Protein AF-A0A7Y1XMV9-F1 (afdb_monomer)

Structure (mmCIF, N/CA/C/O backbone):
data_AF-A0A7Y1XMV9-F1
#
_entry.id   AF-A0A7Y1XMV9-F1
#
loop_
_atom_site.group_PDB
_atom_site.id
_atom_site.type_symbol
_atom_site.label_atom_id
_atom_site.label_alt_id
_atom_site.label_comp_id
_atom_site.label_asym_id
_atom_site.label_entity_id
_atom_site.label_seq_id
_atom_site.pdbx_PDB_ins_code
_atom_site.Cartn_x
_atom_site.Cartn_y
_atom_site.Cartn_z
_atom_site.occupancy
_atom_site.B_iso_or_equiv
_atom_site.auth_seq_id
_atom_site.auth_comp_id
_atom_site.auth_asym_id
_atom_site.auth_atom_id
_atom_site.pdbx_PDB_model_num
ATOM 1 N N . MET A 1 1 ? -4.650 -8.829 -14.245 1.00 75.62 1 MET A N 1
ATOM 2 C CA . MET A 1 1 ? -4.041 -8.719 -12.892 1.00 75.62 1 MET A CA 1
ATOM 3 C C . MET A 1 1 ? -4.430 -7.407 -12.213 1.00 75.62 1 MET A C 1
ATOM 5 O O . MET A 1 1 ? -4.678 -7.382 -11.016 1.00 75.62 1 MET A O 1
ATOM 9 N N . GLU A 1 2 ? -4.582 -6.344 -12.990 1.00 84.81 2 GLU A N 1
ATOM 10 C CA . GLU A 1 2 ? -5.069 -5.009 -12.646 1.00 84.81 2 GLU A CA 1
ATOM 11 C C . GLU A 1 2 ? -6.388 -5.037 -11.860 1.00 84.81 2 GLU A C 1
ATOM 13 O O . GLU A 1 2 ? -6.528 -4.349 -10.855 1.00 84.81 2 GLU A O 1
ATOM 18 N N . THR A 1 3 ? -7.343 -5.891 -12.246 1.00 89.44 3 THR A N 1
ATOM 19 C CA . THR A 1 3 ? -8.617 -6.041 -11.519 1.00 89.44 3 THR A CA 1
ATOM 20 C C . THR A 1 3 ? -8.412 -6.475 -10.066 1.00 89.44 3 THR A C 1
ATOM 22 O O . THR A 1 3 ? -9.122 -6.003 -9.184 1.00 89.44 3 THR A O 1
ATOM 25 N N . ILE A 1 4 ? -7.424 -7.335 -9.794 1.00 90.56 4 ILE A N 1
ATOM 26 C CA . ILE A 1 4 ? -7.107 -7.788 -8.431 1.00 90.56 4 ILE A CA 1
ATOM 27 C C . ILE A 1 4 ? -6.557 -6.616 -7.615 1.00 90.56 4 ILE A C 1
ATOM 29 O O . ILE A 1 4 ? -6.993 -6.402 -6.488 1.00 90.56 4 ILE A O 1
ATOM 33 N N . ILE A 1 5 ? -5.666 -5.814 -8.205 1.00 90.06 5 ILE A N 1
ATOM 34 C CA . ILE A 1 5 ? -5.125 -4.597 -7.582 1.00 90.06 5 ILE A CA 1
ATOM 35 C C . ILE A 1 5 ? -6.255 -3.628 -7.221 1.00 90.06 5 ILE A C 1
ATOM 37 O O . ILE A 1 5 ? -6.311 -3.145 -6.093 1.00 90.06 5 ILE A O 1
ATOM 41 N N . ILE A 1 6 ? -7.196 -3.397 -8.139 1.00 92.06 6 ILE A N 1
ATOM 42 C CA . ILE A 1 6 ? -8.351 -2.519 -7.902 1.00 92.06 6 ILE A CA 1
ATOM 43 C C . ILE A 1 6 ? -9.228 -3.049 -6.758 1.00 92.06 6 ILE A C 1
ATOM 45 O O . ILE A 1 6 ? -9.661 -2.276 -5.906 1.00 92.06 6 ILE A O 1
ATOM 49 N N . ILE A 1 7 ? -9.468 -4.363 -6.700 1.00 95.00 7 ILE A N 1
ATOM 50 C CA . ILE A 1 7 ? -10.249 -4.983 -5.619 1.00 95.00 7 ILE A CA 1
ATOM 51 C C . ILE A 1 7 ? -9.547 -4.814 -4.268 1.00 95.00 7 ILE A C 1
ATOM 53 O O . ILE A 1 7 ? -10.191 -4.430 -3.294 1.00 95.00 7 ILE A O 1
ATOM 57 N N . VAL A 1 8 ? -8.235 -5.062 -4.200 1.00 93.06 8 VAL A N 1
ATOM 58 C CA . VAL A 1 8 ? -7.450 -4.885 -2.968 1.00 93.06 8 VAL A CA 1
ATOM 59 C C . VAL A 1 8 ? -7.450 -3.425 -2.525 1.00 93.06 8 VAL A C 1
ATOM 61 O O . VAL A 1 8 ? -7.618 -3.153 -1.339 1.00 93.06 8 VAL A O 1
ATOM 64 N N . PHE A 1 9 ? -7.328 -2.486 -3.463 1.00 92.69 9 PHE A N 1
ATOM 65 C CA . PHE A 1 9 ? -7.422 -1.059 -3.173 1.00 92.69 9 PHE A CA 1
ATOM 66 C C . PHE A 1 9 ? -8.791 -0.690 -2.583 1.00 92.69 9 PHE A C 1
ATOM 68 O O . PHE A 1 9 ? -8.858 -0.060 -1.530 1.00 92.69 9 PHE A O 1
ATOM 75 N N . LEU A 1 10 ? -9.888 -1.135 -3.206 1.00 96.00 10 LEU A N 1
ATOM 76 C CA . LEU A 1 10 ? -11.245 -0.893 -2.704 1.00 96.00 10 LEU A CA 1
ATOM 77 C C . LEU A 1 10 ? -11.456 -1.495 -1.310 1.00 96.00 10 LEU A C 1
ATOM 79 O O . LEU A 1 10 ? -12.025 -0.838 -0.442 1.00 96.00 10 LEU A O 1
ATOM 83 N N . ALA A 1 11 ? -10.980 -2.721 -1.083 1.00 94.19 11 ALA A N 1
ATOM 84 C CA . ALA A 1 11 ? -11.075 -3.391 0.210 1.00 94.19 11 ALA A CA 1
ATOM 85 C C . ALA A 1 11 ? -10.256 -2.673 1.296 1.00 94.19 11 ALA A C 1
ATOM 87 O O . ALA A 1 11 ? -10.755 -2.466 2.401 1.00 94.19 11 ALA A O 1
ATOM 88 N N . GLY A 1 12 ? -9.028 -2.250 0.980 1.00 92.00 12 GLY A N 1
ATOM 89 C CA . GLY A 1 12 ? -8.178 -1.480 1.889 1.00 92.00 12 GLY A CA 1
ATOM 90 C C . GLY A 1 12 ? -8.786 -0.122 2.237 1.00 92.00 12 GLY A C 1
ATOM 91 O O . GLY A 1 12 ? -8.849 0.248 3.408 1.00 92.00 12 GLY A O 1
ATOM 92 N N . TYR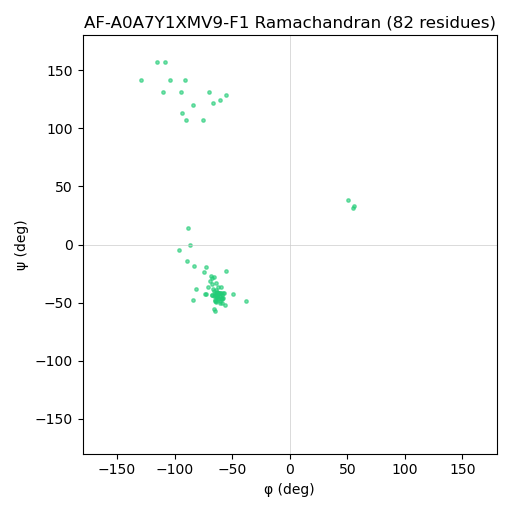 A 1 13 ? -9.338 0.580 1.246 1.00 92.69 13 TYR A N 1
ATOM 93 C CA . TYR A 1 13 ? -10.050 1.837 1.465 1.00 92.69 13 TYR A CA 1
ATOM 94 C C . TYR A 1 13 ? -11.304 1.652 2.335 1.00 92.69 13 TYR A C 1
ATOM 96 O O . TYR A 1 13 ? -11.547 2.423 3.266 1.00 92.69 13 TYR A O 1
ATOM 104 N N . LEU A 1 14 ? -12.074 0.585 2.102 1.00 94.12 14 LEU A N 1
ATOM 105 C CA . LEU A 1 14 ? -13.194 0.210 2.968 1.00 94.12 14 LEU A CA 1
ATOM 106 C C . LEU A 1 14 ? -12.737 -0.054 4.407 1.00 94.12 14 LEU A C 1
ATOM 108 O O . LEU A 1 14 ? -13.363 0.438 5.339 1.00 94.12 14 LEU A O 1
ATOM 112 N N . ALA A 1 15 ? -11.624 -0.760 4.606 1.00 91.50 15 ALA A N 1
ATOM 113 C CA . ALA A 1 15 ? -11.086 -1.017 5.940 1.00 91.50 15 ALA A CA 1
ATOM 114 C C . ALA A 1 15 ? -10.680 0.274 6.677 1.00 91.50 15 ALA A C 1
ATOM 116 O O . ALA A 1 15 ? -10.920 0.383 7.877 1.00 91.50 15 ALA A O 1
ATOM 117 N N . ILE A 1 16 ? -10.138 1.269 5.964 1.00 91.12 16 ILE A N 1
ATOM 118 C CA . ILE A 1 16 ? -9.828 2.597 6.522 1.00 91.12 16 ILE A CA 1
ATOM 119 C C . ILE A 1 16 ? -11.117 3.322 6.933 1.00 91.12 16 ILE A C 1
ATOM 121 O O . ILE A 1 16 ? -11.222 3.830 8.046 1.00 91.12 16 ILE A O 1
ATOM 125 N N . THR A 1 17 ? -12.122 3.355 6.054 1.00 92.75 17 THR A N 1
ATOM 126 C CA . THR A 1 17 ? -13.394 4.056 6.330 1.00 92.75 17 THR A CA 1
ATOM 127 C C . THR A 1 17 ? -14.215 3.400 7.442 1.00 92.75 17 THR A C 1
ATOM 129 O O . THR A 1 17 ? -14.936 4.082 8.168 1.00 92.75 17 THR A O 1
ATOM 132 N N . LEU A 1 18 ? -14.084 2.084 7.616 1.00 93.12 18 LEU A N 1
ATOM 133 C CA . LEU A 1 18 ? -14.767 1.309 8.648 1.00 93.12 18 LEU A CA 1
ATOM 134 C C . LEU A 1 18 ? -14.003 1.238 9.981 1.00 93.12 18 LEU A C 1
ATOM 136 O O . LEU A 1 18 ? -14.394 0.436 10.829 1.00 93.12 18 LEU A O 1
ATOM 140 N N . GLU A 1 19 ? -12.986 2.080 10.209 1.00 90.06 19 GLU A N 1
ATOM 141 C CA . GLU A 1 19 ? -12.187 2.167 11.452 1.00 90.06 19 GLU A CA 1
ATOM 142 C C . GLU A 1 19 ? -13.035 1.980 12.724 1.00 90.06 19 GLU A C 1
ATOM 144 O O . GLU A 1 19 ? -12.740 1.137 13.572 1.00 90.06 19 GLU A O 1
ATOM 149 N N . HIS A 1 20 ? -14.158 2.695 12.823 1.00 84.69 20 HIS A N 1
ATOM 150 C CA . HIS A 1 20 ? -15.023 2.665 14.005 1.00 84.69 20 HIS A CA 1
ATOM 151 C C . HIS A 1 20 ? -15.766 1.331 14.196 1.00 84.69 20 HIS A C 1
ATOM 153 O O . HIS A 1 20 ? -16.023 0.923 15.327 1.00 84.69 20 HIS A O 1
ATOM 159 N N . ASN A 1 21 ? -16.107 0.640 13.105 1.00 90.38 21 ASN A N 1
ATOM 160 C CA . ASN A 1 21 ? -16.772 -0.664 13.153 1.00 90.38 21 ASN A CA 1
ATOM 161 C C . ASN A 1 21 ? -15.771 -1.799 13.403 1.00 90.38 21 ASN A C 1
ATOM 163 O O . ASN A 1 21 ? -16.079 -2.741 14.131 1.00 90.38 21 ASN A O 1
ATOM 167 N N . LEU A 1 22 ? -14.576 -1.706 12.812 1.00 87.12 22 LEU A N 1
ATOM 168 C CA . LEU A 1 22 ? -13.532 -2.727 12.909 1.00 87.12 22 LEU A CA 1
ATOM 169 C C . LEU A 1 22 ? -12.692 -2.604 14.185 1.00 87.12 22 LEU A C 1
ATOM 171 O O . LEU A 1 22 ? -12.062 -3.583 14.577 1.00 87.12 22 LEU A O 1
ATOM 175 N N . LYS A 1 23 ? -12.706 -1.441 14.854 1.00 88.56 23 LYS A N 1
ATOM 176 C CA . LYS A 1 23 ? -11.883 -1.143 16.042 1.00 88.56 23 LYS A CA 1
ATOM 177 C C . LYS A 1 23 ? -10.386 -1.372 15.795 1.00 88.56 23 LYS A C 1
ATOM 179 O O . LYS A 1 23 ? -9.650 -1.753 16.702 1.00 88.56 23 LYS A O 1
ATOM 184 N N . ILE A 1 24 ? -9.960 -1.159 14.555 1.00 86.19 24 ILE A N 1
ATOM 185 C CA . ILE A 1 24 ? -8.563 -1.183 14.131 1.00 86.19 24 ILE A CA 1
ATOM 186 C C . ILE A 1 24 ? -8.203 0.260 13.815 1.00 86.19 24 ILE A C 1
ATOM 188 O O . ILE A 1 24 ? -8.942 0.922 13.090 1.00 86.19 24 ILE A O 1
ATOM 192 N N . ASP A 1 25 ? -7.079 0.725 14.348 1.00 89.31 25 ASP A N 1
ATOM 193 C CA . ASP A 1 25 ? -6.538 2.040 14.022 1.00 89.31 25 ASP A CA 1
ATOM 194 C C . ASP A 1 25 ? -6.345 2.174 12.504 1.00 89.31 25 ASP A C 1
ATOM 196 O O . ASP A 1 25 ? -5.729 1.303 11.887 1.00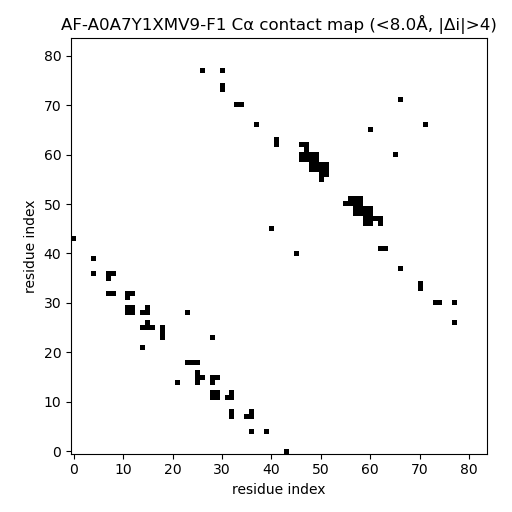 89.31 25 ASP A O 1
ATOM 200 N N . LYS A 1 26 ? -6.868 3.249 11.900 1.00 85.88 26 LYS A N 1
ATOM 201 C CA . LYS A 1 26 ? -6.839 3.487 10.443 1.00 85.88 26 LYS A CA 1
ATOM 202 C C . LYS A 1 26 ? -5.445 3.459 9.809 1.00 85.88 26 LYS A C 1
ATOM 204 O O . LYS A 1 26 ? -5.338 3.212 8.606 1.00 85.88 26 LYS A O 1
ATOM 209 N N . LEU A 1 27 ? -4.386 3.699 10.582 1.00 86.38 27 LEU A N 1
ATOM 210 C CA . LEU A 1 27 ? -3.004 3.674 10.108 1.00 86.38 27 LEU A CA 1
ATOM 211 C C . LEU A 1 27 ? -2.589 2.249 9.712 1.00 86.38 27 LEU A C 1
ATOM 213 O O . LEU A 1 27 ? -1.863 2.070 8.736 1.00 86.38 27 LEU A O 1
ATOM 217 N N . ILE A 1 28 ? -3.105 1.226 10.404 1.00 87.19 28 ILE A N 1
ATOM 218 C CA . ILE A 1 28 ? -2.801 -0.188 10.139 1.00 87.19 28 ILE A CA 1
ATOM 219 C C . ILE A 1 28 ? -3.306 -0.640 8.752 1.00 87.19 28 ILE A C 1
ATOM 221 O O . ILE A 1 28 ? -2.484 -1.099 7.955 1.00 87.19 28 ILE A O 1
ATOM 225 N N . PRO A 1 29 ? -4.606 -0.522 8.398 1.00 89.88 29 PRO A N 1
ATOM 226 C CA . PRO A 1 29 ? -5.087 -0.888 7.071 1.00 89.88 29 PRO A CA 1
ATOM 227 C C . PRO A 1 29 ? -4.514 0.012 5.972 1.00 89.88 29 PRO A C 1
ATOM 229 O O . PRO A 1 29 ? -4.334 -0.471 4.858 1.00 89.88 29 PRO A O 1
ATOM 232 N N . ALA A 1 30 ? -4.158 1.270 6.261 1.00 87.62 30 ALA A N 1
ATOM 233 C CA . ALA A 1 30 ? -3.456 2.124 5.302 1.00 87.62 30 ALA A CA 1
ATOM 234 C C . ALA A 1 30 ? -2.058 1.580 4.957 1.00 87.62 30 ALA A C 1
ATOM 236 O O . ALA A 1 30 ? -1.733 1.433 3.776 1.00 87.62 30 ALA A O 1
ATOM 237 N N . LEU A 1 31 ? -1.259 1.215 5.969 1.00 86.69 31 LEU A N 1
ATOM 238 C CA . LEU A 1 31 ? 0.068 0.620 5.776 1.00 86.69 31 LEU A CA 1
ATOM 239 C C . LEU A 1 31 ? -0.030 -0.734 5.065 1.00 86.69 31 LEU A C 1
ATOM 241 O O . LEU A 1 31 ? 0.701 -0.993 4.109 1.00 86.69 31 LEU A O 1
ATOM 245 N N . ALA A 1 32 ? -0.975 -1.576 5.494 1.00 88.81 32 ALA A N 1
ATOM 246 C CA . ALA A 1 32 ? -1.206 -2.889 4.904 1.00 88.81 32 ALA A CA 1
ATOM 247 C C . ALA A 1 32 ? -1.635 -2.789 3.434 1.00 88.81 32 ALA A C 1
ATOM 249 O O . ALA A 1 32 ? -1.083 -3.489 2.589 1.00 88.81 32 ALA A O 1
ATOM 250 N N . MET A 1 33 ? -2.570 -1.892 3.104 1.00 90.19 33 MET A N 1
ATOM 251 C CA . MET A 1 33 ? -2.999 -1.651 1.725 1.00 90.19 33 MET A CA 1
ATOM 252 C C . MET A 1 33 ? -1.817 -1.222 0.848 1.00 90.19 33 MET A C 1
ATOM 254 O O . MET A 1 33 ? -1.625 -1.791 -0.226 1.00 90.19 33 MET A O 1
ATOM 258 N N . MET A 1 34 ? -1.001 -0.270 1.316 1.00 86.25 34 MET A N 1
ATOM 259 C CA . MET A 1 34 ? 0.186 0.206 0.598 1.00 86.2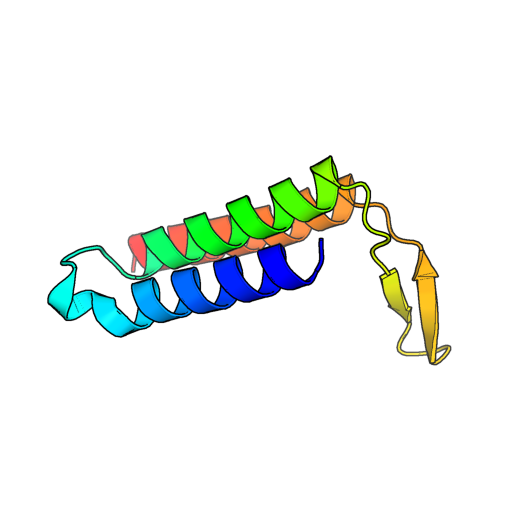5 34 MET A CA 1
ATOM 260 C C . MET A 1 34 ? 1.171 -0.943 0.328 1.00 86.25 34 MET A C 1
ATOM 262 O O . MET A 1 34 ? 1.568 -1.160 -0.815 1.00 86.25 34 MET A O 1
ATOM 266 N N . ALA A 1 35 ? 1.516 -1.723 1.356 1.00 87.31 35 ALA A N 1
ATOM 267 C CA . ALA A 1 35 ? 2.460 -2.833 1.245 1.00 87.31 35 ALA A CA 1
ATOM 268 C C . ALA A 1 35 ? 1.960 -3.942 0.305 1.00 87.31 35 ALA A C 1
ATOM 270 O O . ALA A 1 35 ? 2.714 -4.425 -0.539 1.00 87.31 35 ALA A O 1
ATOM 271 N N . ILE A 1 36 ? 0.684 -4.331 0.417 1.00 89.88 36 ILE A N 1
ATOM 272 C CA . ILE A 1 36 ? 0.101 -5.415 -0.386 1.00 89.88 36 ILE A CA 1
ATOM 273 C C . ILE A 1 36 ? 0.010 -5.012 -1.863 1.00 89.88 36 ILE A C 1
ATOM 275 O O . ILE A 1 36 ? 0.350 -5.816 -2.731 1.00 89.88 36 ILE A O 1
ATOM 279 N N . LEU A 1 37 ? -0.417 -3.782 -2.171 1.00 89.12 37 LEU A N 1
ATOM 280 C CA . LEU A 1 37 ? -0.504 -3.305 -3.557 1.00 89.12 37 LEU A CA 1
ATOM 281 C C . LEU A 1 37 ? 0.872 -3.298 -4.229 1.00 89.12 37 LEU A C 1
ATOM 283 O O . LEU A 1 37 ? 1.021 -3.841 -5.324 1.00 89.12 37 LEU A O 1
ATOM 287 N N . TRP A 1 38 ? 1.885 -2.761 -3.550 1.00 86.00 38 TRP A N 1
ATOM 288 C CA . TRP A 1 38 ? 3.251 -2.730 -4.065 1.00 86.00 38 TRP A CA 1
ATOM 289 C C . TRP A 1 38 ? 3.873 -4.124 -4.204 1.00 86.00 38 TRP A C 1
ATOM 291 O O . TRP A 1 38 ? 4.506 -4.407 -5.220 1.00 86.00 38 TRP A O 1
ATOM 301 N N . ALA A 1 39 ? 3.637 -5.028 -3.248 1.00 85.94 39 ALA A N 1
ATOM 302 C CA . ALA A 1 39 ? 4.082 -6.416 -3.353 1.00 85.94 39 ALA A CA 1
ATOM 303 C C . ALA A 1 39 ? 3.459 -7.125 -4.566 1.00 85.94 39 ALA A C 1
ATOM 305 O O . ALA A 1 39 ? 4.152 -7.838 -5.289 1.00 85.94 39 ALA A O 1
ATOM 306 N N . MET A 1 40 ? 2.167 -6.905 -4.835 1.00 86.44 40 MET A N 1
ATOM 307 C CA . MET A 1 40 ? 1.522 -7.457 -6.028 1.00 86.44 40 MET A CA 1
ATOM 308 C C . MET A 1 40 ? 2.113 -6.883 -7.317 1.00 86.44 40 MET A C 1
ATOM 310 O O . MET A 1 40 ? 2.365 -7.647 -8.245 1.00 86.44 40 MET A O 1
ATOM 314 N N . ILE A 1 41 ? 2.364 -5.573 -7.385 1.00 85.12 41 ILE A N 1
ATOM 315 C CA . ILE A 1 41 ? 2.996 -4.933 -8.551 1.00 85.12 41 ILE A CA 1
ATOM 316 C C . ILE A 1 41 ? 4.379 -5.547 -8.822 1.00 85.12 41 ILE A C 1
ATOM 318 O O . ILE A 1 41 ? 4.653 -5.941 -9.956 1.00 85.12 41 ILE A O 1
ATOM 322 N N . ALA A 1 42 ? 5.201 -5.720 -7.782 1.00 83.50 42 ALA A N 1
ATOM 323 C CA . ALA A 1 42 ? 6.530 -6.322 -7.890 1.00 83.50 42 ALA A CA 1
ATOM 324 C C . ALA A 1 42 ? 6.478 -7.794 -8.329 1.00 83.50 42 ALA A C 1
ATOM 326 O O . ALA A 1 42 ? 7.133 -8.178 -9.293 1.00 83.50 42 ALA A O 1
ATOM 327 N N . LEU A 1 43 ? 5.644 -8.620 -7.684 1.00 84.44 43 LEU A N 1
ATOM 328 C CA . LEU A 1 43 ? 5.516 -10.044 -8.025 1.00 84.44 43 LEU A CA 1
ATOM 329 C C . LEU A 1 43 ? 4.976 -10.264 -9.442 1.00 84.44 43 LEU A C 1
ATOM 331 O O . LEU A 1 43 ? 5.342 -11.228 -10.115 1.00 84.44 43 LEU A O 1
ATOM 335 N N . THR A 1 44 ? 4.104 -9.372 -9.908 1.00 82.88 44 THR A N 1
ATOM 336 C CA . THR A 1 44 ? 3.523 -9.446 -11.255 1.00 82.88 44 THR A CA 1
ATOM 337 C C . THR A 1 44 ? 4.378 -8.774 -12.326 1.00 82.88 44 THR A C 1
ATOM 339 O O . THR A 1 44 ? 4.001 -8.834 -13.494 1.00 82.88 44 THR A O 1
ATOM 342 N N . HIS A 1 45 ? 5.530 -8.195 -11.953 1.00 80.69 45 HIS A N 1
ATOM 343 C CA . HIS A 1 45 ? 6.454 -7.489 -12.848 1.00 80.69 45 HIS A CA 1
ATOM 344 C C . HIS A 1 45 ? 5.739 -6.436 -13.711 1.00 80.69 45 HIS A C 1
ATOM 346 O O . HIS A 1 45 ? 6.018 -6.281 -14.901 1.00 80.69 45 HIS A O 1
ATOM 352 N N . MET A 1 46 ? 4.760 -5.746 -13.120 1.00 80.38 46 MET A N 1
ATOM 353 C CA . MET A 1 46 ? 3.957 -4.759 -13.833 1.00 80.38 46 MET A CA 1
ATOM 354 C C . MET A 1 46 ? 4.823 -3.531 -14.141 1.00 80.38 46 MET A C 1
ATOM 356 O O . MET A 1 46 ? 5.490 -3.044 -13.231 1.00 80.38 46 MET A O 1
ATOM 360 N N . PRO A 1 47 ? 4.836 -3.014 -15.381 1.00 80.50 47 PRO A N 1
ATOM 361 C CA . PRO A 1 47 ? 5.682 -1.879 -15.715 1.00 80.50 47 PRO A CA 1
ATOM 362 C C . PRO A 1 47 ? 5.203 -0.635 -14.960 1.00 80.50 47 PRO A C 1
ATOM 364 O O . PRO A 1 47 ? 4.046 -0.226 -15.081 1.00 80.50 47 PRO A O 1
ATOM 367 N N . VAL A 1 48 ? 6.101 -0.056 -14.166 1.00 80.38 48 VAL A N 1
ATOM 368 C CA . VAL A 1 48 ? 5.888 1.205 -13.456 1.00 80.38 48 VAL A CA 1
ATOM 369 C C . VAL A 1 48 ? 6.659 2.290 -14.199 1.00 80.38 48 VAL A C 1
ATOM 371 O O . VAL A 1 48 ? 7.736 2.042 -14.744 1.00 80.38 48 VAL A O 1
ATOM 374 N N . PHE A 1 49 ? 6.063 3.473 -14.274 1.00 81.94 49 PHE A N 1
ATOM 375 C CA . PHE A 1 49 ? 6.621 4.602 -15.000 1.00 81.94 49 PHE A CA 1
ATOM 376 C C . PHE A 1 49 ? 6.626 5.830 -14.106 1.00 81.94 49 PHE A C 1
ATOM 378 O O . PHE A 1 49 ? 5.662 6.075 -13.373 1.00 81.94 49 PHE A O 1
ATOM 385 N N . GLU A 1 50 ? 7.680 6.623 -14.218 1.00 79.12 50 GLU A N 1
ATOM 386 C CA . GLU A 1 50 ? 7.705 7.973 -13.679 1.00 79.12 50 GLU A CA 1
ATOM 387 C C . GLU A 1 50 ? 7.222 8.967 -14.736 1.00 79.12 50 GLU A C 1
ATOM 389 O O . GLU A 1 50 ? 7.469 8.828 -15.936 1.00 79.12 50 GLU A O 1
ATOM 394 N N . VAL A 1 51 ? 6.467 9.966 -14.280 1.00 82.19 51 VAL A N 1
ATOM 395 C CA . VAL A 1 51 ? 5.940 11.019 -15.147 1.00 82.19 51 VAL A CA 1
ATOM 396 C C . VAL A 1 51 ? 6.960 12.148 -15.188 1.00 82.19 51 VAL A C 1
ATOM 398 O O . VAL A 1 51 ? 7.077 12.909 -14.225 1.00 82.19 51 VAL A O 1
ATOM 401 N N . ASN A 1 52 ? 7.661 12.291 -16.314 1.00 81.81 52 ASN A N 1
ATOM 402 C CA . ASN A 1 52 ? 8.537 13.432 -16.537 1.00 81.81 52 ASN A CA 1
ATOM 403 C C . ASN A 1 52 ? 7.673 14.663 -16.858 1.00 81.81 52 ASN A C 1
ATOM 405 O O . ASN A 1 52 ? 7.062 14.766 -17.924 1.00 81.81 52 ASN A O 1
ATOM 409 N N . THR A 1 53 ? 7.579 15.598 -15.913 1.00 81.56 53 THR A N 1
ATOM 410 C CA . THR A 1 53 ? 6.725 16.791 -16.032 1.00 81.56 53 THR A CA 1
ATOM 411 C C . THR A 1 53 ? 7.258 17.823 -17.026 1.00 81.56 53 THR A C 1
ATOM 413 O O . THR A 1 53 ? 6.478 18.642 -17.516 1.00 81.56 53 THR A O 1
ATOM 416 N N . GLU A 1 54 ? 8.549 17.768 -17.359 1.00 83.00 54 GLU A N 1
ATOM 417 C CA . GLU A 1 54 ? 9.201 18.677 -18.304 1.00 83.00 54 GLU A CA 1
ATOM 418 C C . GLU A 1 54 ? 9.014 18.204 -19.748 1.00 83.00 54 GLU A C 1
ATOM 420 O O . GLU A 1 54 ? 8.603 18.981 -20.611 1.00 83.00 54 GLU A O 1
ATOM 425 N N . LEU A 1 55 ? 9.253 16.913 -19.999 1.00 82.19 55 LEU A N 1
ATOM 426 C CA . LEU A 1 55 ? 9.150 16.307 -21.330 1.00 82.19 55 LEU A CA 1
ATOM 427 C C . LEU A 1 55 ? 7.742 15.780 -21.650 1.00 82.19 55 LEU A C 1
ATOM 429 O O . LEU A 1 55 ? 7.425 15.557 -22.814 1.00 82.19 55 LEU A O 1
ATOM 433 N N . LYS A 1 56 ? 6.865 15.653 -20.641 1.00 81.19 56 LYS A N 1
ATOM 434 C CA . LYS A 1 56 ? 5.527 15.032 -20.738 1.00 81.19 56 LYS A CA 1
ATOM 435 C C . LYS A 1 56 ? 5.566 13.596 -21.268 1.00 81.19 56 LYS A C 1
ATOM 437 O O . LYS A 1 56 ? 4.635 13.153 -21.941 1.00 81.19 56 LYS A O 1
ATOM 442 N N . GLU A 1 57 ? 6.626 12.873 -20.937 1.00 82.88 57 GLU A N 1
ATOM 443 C CA . GLU A 1 57 ? 6.840 11.488 -21.343 1.00 82.88 57 GLU A CA 1
ATOM 444 C C . GLU A 1 57 ? 6.851 10.559 -20.125 1.00 82.88 57 GLU A C 1
ATOM 446 O O . GLU A 1 57 ? 7.049 10.986 -18.984 1.00 82.88 57 GLU A O 1
ATOM 451 N N . LEU A 1 58 ? 6.567 9.282 -20.383 1.00 79.50 58 LEU A N 1
ATOM 452 C CA . LEU A 1 58 ? 6.618 8.219 -19.386 1.00 79.50 58 LEU A CA 1
ATOM 453 C C . LEU A 1 58 ? 7.997 7.573 -19.456 1.00 79.50 58 LEU A C 1
ATOM 455 O O . LEU A 1 58 ? 8.328 6.931 -20.454 1.00 79.50 58 LEU A O 1
ATOM 459 N N . GLU A 1 59 ? 8.786 7.730 -18.401 1.00 78.25 59 GLU A N 1
ATOM 460 C CA . GLU A 1 59 ? 10.097 7.097 -18.295 1.00 78.25 59 GLU A CA 1
ATOM 461 C C . GLU A 1 59 ? 9.967 5.772 -17.528 1.00 78.25 59 GLU A C 1
ATOM 463 O O . GLU A 1 59 ? 9.315 5.738 -16.478 1.00 78.25 59 GLU A O 1
ATOM 468 N N . PRO A 1 60 ? 10.527 4.656 -18.037 1.00 76.81 60 PRO A N 1
ATOM 469 C CA . 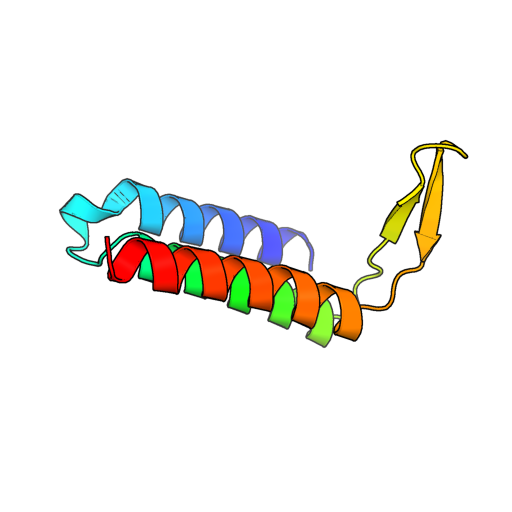PRO A 1 60 ? 10.525 3.388 -17.315 1.00 76.81 60 PRO A CA 1
ATOM 470 C C . PRO A 1 60 ? 11.273 3.542 -15.991 1.00 76.81 60 PRO A C 1
ATOM 472 O O . PRO A 1 60 ? 12.445 3.917 -15.990 1.00 76.81 60 PRO A O 1
ATOM 475 N N . SER A 1 61 ? 10.617 3.220 -14.880 1.00 70.44 61 SER A N 1
ATOM 476 C CA . SER A 1 61 ? 11.224 3.292 -13.553 1.00 70.44 61 SER A CA 1
ATOM 477 C C . SER A 1 61 ? 11.495 1.901 -12.982 1.00 70.44 61 SER A C 1
ATOM 479 O O . SER A 1 61 ? 10.894 0.897 -13.381 1.00 70.44 61 SER A O 1
ATOM 481 N N . HIS A 1 62 ? 12.441 1.822 -12.044 1.00 72.81 62 HIS A N 1
ATOM 482 C CA . HIS A 1 62 ? 12.759 0.576 -11.353 1.00 72.81 62 HIS A CA 1
ATOM 483 C C . HIS A 1 62 ? 11.799 0.380 -10.178 1.00 72.81 62 HIS A C 1
ATOM 485 O O . HIS A 1 62 ? 11.754 1.184 -9.245 1.00 72.81 62 HIS A O 1
ATOM 491 N N . ILE A 1 63 ? 11.043 -0.720 -10.215 1.00 69.75 63 ILE A N 1
ATOM 492 C CA . ILE A 1 63 ? 10.032 -1.046 -9.200 1.00 69.75 63 ILE A CA 1
ATOM 493 C C . ILE A 1 63 ? 10.653 -1.104 -7.802 1.00 69.75 63 ILE A C 1
ATOM 495 O O . ILE A 1 63 ? 10.056 -0.583 -6.867 1.00 69.75 63 ILE A O 1
ATOM 499 N N . ASP A 1 64 ? 11.847 -1.686 -7.658 1.00 65.44 64 ASP A N 1
ATOM 500 C CA . ASP A 1 64 ? 12.525 -1.821 -6.362 1.00 65.44 64 ASP A CA 1
ATOM 501 C C . ASP A 1 64 ? 12.797 -0.462 -5.701 1.00 65.44 64 ASP A C 1
ATOM 503 O O . ASP A 1 64 ? 12.573 -0.283 -4.502 1.00 65.44 64 ASP A O 1
ATOM 507 N N . GLU A 1 65 ? 13.230 0.517 -6.496 1.00 67.19 65 GLU A N 1
ATOM 508 C CA . GLU A 1 65 ? 13.577 1.856 -6.023 1.00 67.19 65 GLU A CA 1
ATOM 509 C C . GLU A 1 65 ? 12.320 2.653 -5.648 1.00 67.19 65 GLU A C 1
ATOM 511 O O . GLU A 1 65 ? 12.254 3.255 -4.572 1.00 67.19 65 GLU A O 1
ATOM 51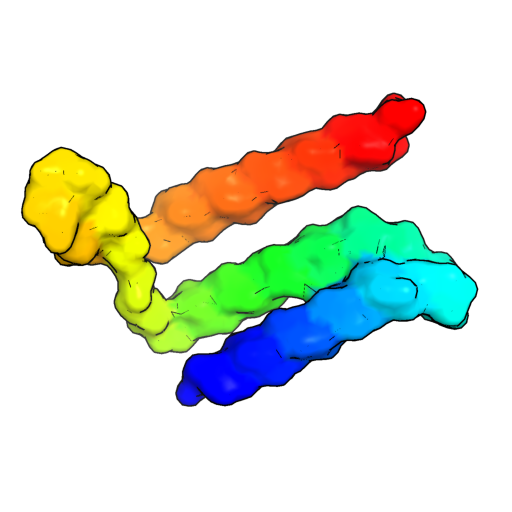6 N N . MET A 1 66 ? 11.264 2.564 -6.464 1.00 71.38 66 MET A N 1
ATOM 517 C CA . MET A 1 66 ? 9.977 3.195 -6.160 1.00 71.38 66 MET A 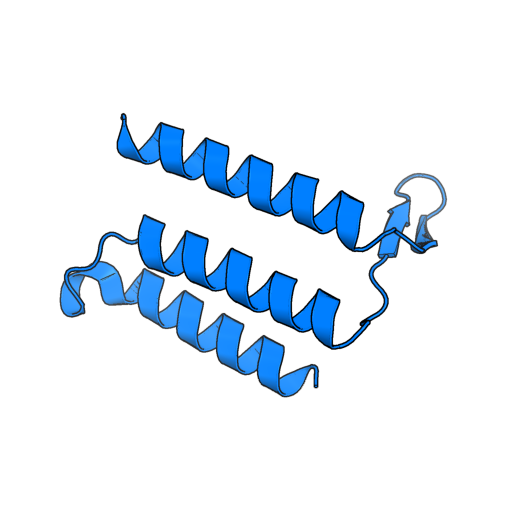CA 1
ATOM 518 C C . MET A 1 66 ? 9.279 2.568 -4.950 1.00 71.38 66 MET A C 1
ATOM 520 O O . MET A 1 66 ? 8.677 3.282 -4.143 1.00 71.38 66 MET A O 1
ATOM 524 N N . LEU A 1 67 ? 9.366 1.246 -4.800 1.00 68.69 67 LEU A N 1
ATOM 525 C CA . LEU A 1 67 ? 8.769 0.525 -3.684 1.00 68.69 67 LEU A CA 1
ATOM 526 C C . LEU A 1 67 ? 9.438 0.941 -2.375 1.00 68.69 67 LEU A C 1
ATOM 528 O O . LEU A 1 67 ? 8.738 1.305 -1.432 1.00 68.69 67 LEU A O 1
ATOM 532 N N . LEU A 1 68 ? 10.775 0.976 -2.330 1.00 73.44 68 LEU A N 1
ATOM 533 C CA . LEU A 1 68 ? 11.511 1.432 -1.151 1.00 73.44 68 LEU A CA 1
ATOM 534 C C . LEU A 1 68 ? 11.202 2.901 -0.822 1.00 73.44 68 LEU A C 1
ATOM 536 O O . LEU A 1 68 ? 10.977 3.238 0.341 1.00 73.44 68 LEU A O 1
ATOM 540 N N . HIS A 1 69 ? 11.126 3.763 -1.840 1.00 76.50 69 HIS A N 1
ATOM 541 C CA . HIS A 1 69 ? 10.842 5.185 -1.669 1.00 76.50 69 HIS A CA 1
ATOM 542 C C . HIS A 1 69 ? 9.429 5.446 -1.125 1.00 76.50 69 HIS A C 1
ATOM 544 O O . HIS A 1 69 ? 9.259 6.103 -0.095 1.00 76.50 69 HIS A O 1
ATOM 550 N N . HIS A 1 70 ? 8.397 4.930 -1.796 1.00 78.25 70 HIS A N 1
ATOM 551 C CA . HIS A 1 70 ? 7.011 5.202 -1.424 1.00 78.25 70 HIS A CA 1
ATOM 552 C C . HIS A 1 70 ? 6.591 4.456 -0.161 1.00 78.25 70 HIS A C 1
ATOM 554 O O . HIS A 1 70 ? 5.965 5.059 0.709 1.00 78.25 70 HIS A O 1
ATOM 560 N N . LEU A 1 71 ? 6.962 3.180 -0.019 1.00 76.06 71 LEU A N 1
ATOM 561 C CA . LEU A 1 71 ? 6.657 2.419 1.191 1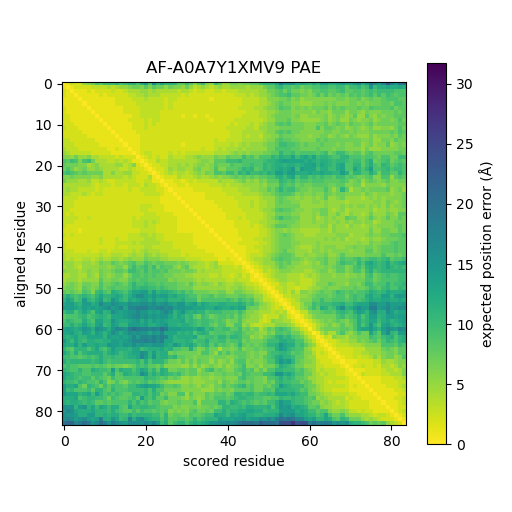.00 76.06 71 LEU A CA 1
ATOM 562 C C . LEU A 1 71 ? 7.397 2.999 2.401 1.00 76.06 71 LEU A C 1
ATOM 564 O O . LEU A 1 71 ? 6.790 3.149 3.459 1.00 76.06 71 LEU A O 1
ATOM 568 N N . GLY A 1 72 ? 8.670 3.378 2.234 1.00 80.00 72 GLY A N 1
ATOM 569 C CA . GLY A 1 72 ? 9.474 4.015 3.275 1.00 80.00 72 GLY A CA 1
ATOM 570 C C . GLY A 1 72 ? 8.874 5.339 3.746 1.00 80.00 72 GLY A C 1
ATOM 571 O O . GLY A 1 72 ? 8.641 5.510 4.939 1.00 80.00 72 GLY A O 1
ATOM 572 N N . LYS A 1 73 ? 8.526 6.238 2.816 1.00 81.75 73 LYS A N 1
ATOM 573 C CA . LYS A 1 73 ? 7.902 7.530 3.142 1.00 81.75 73 LYS A CA 1
ATOM 574 C C . LYS A 1 73 ? 6.525 7.371 3.789 1.00 81.75 73 LYS A C 1
ATOM 576 O O . LYS A 1 73 ? 6.189 8.099 4.719 1.00 81.75 73 LYS A O 1
ATOM 581 N N . THR A 1 74 ? 5.714 6.415 3.331 1.00 80.75 74 THR A N 1
ATOM 582 C CA . THR A 1 74 ? 4.426 6.115 3.971 1.00 80.75 74 THR A CA 1
A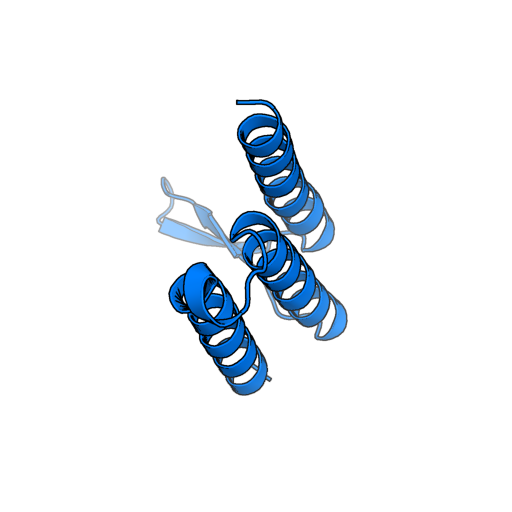TOM 583 C C . THR A 1 74 ? 4.626 5.557 5.378 1.00 80.75 74 THR A C 1
ATOM 585 O O . THR A 1 74 ? 3.956 6.016 6.297 1.00 80.75 74 THR A O 1
ATOM 588 N N . ALA A 1 75 ? 5.561 4.628 5.583 1.00 80.00 75 ALA A N 1
ATOM 589 C CA . ALA A 1 75 ? 5.872 4.103 6.910 1.00 80.00 75 ALA A CA 1
ATOM 590 C C . ALA A 1 75 ? 6.383 5.200 7.858 1.00 80.00 75 ALA A C 1
ATOM 592 O O . ALA A 1 75 ? 5.935 5.261 8.999 1.00 80.00 75 ALA A O 1
ATOM 593 N N . GLU A 1 76 ? 7.246 6.100 7.379 1.00 84.06 76 GLU A N 1
ATOM 594 C CA . GLU A 1 76 ? 7.719 7.268 8.130 1.00 84.06 76 GLU A CA 1
ATOM 595 C C . GLU A 1 76 ? 6.547 8.138 8.608 1.00 84.06 76 GLU A C 1
ATOM 597 O O . GLU A 1 76 ? 6.420 8.389 9.805 1.00 84.06 76 GLU A O 1
ATOM 602 N N . ILE A 1 77 ? 5.640 8.531 7.703 1.00 82.81 77 ILE A N 1
ATOM 603 C CA . ILE A 1 77 ? 4.451 9.332 8.043 1.00 82.81 77 ILE A CA 1
ATOM 604 C C . ILE A 1 77 ? 3.589 8.619 9.089 1.00 82.81 77 ILE A C 1
ATOM 606 O O . ILE A 1 77 ? 3.092 9.251 10.018 1.00 82.81 77 ILE A O 1
ATOM 610 N N . LEU A 1 78 ? 3.405 7.306 8.958 1.00 79.94 78 LEU A N 1
ATOM 611 C CA . LEU A 1 78 ? 2.575 6.534 9.880 1.00 79.94 78 LEU A CA 1
ATOM 612 C C . LEU A 1 78 ? 3.230 6.391 11.261 1.00 79.94 78 LEU A C 1
ATOM 614 O O . LEU A 1 78 ? 2.528 6.501 12.261 1.00 79.94 78 LEU A O 1
ATOM 618 N N . VAL A 1 79 ? 4.556 6.237 11.337 1.00 81.06 79 VAL A N 1
ATOM 619 C CA . VAL A 1 79 ? 5.305 6.288 12.606 1.00 81.06 79 VAL A CA 1
ATOM 620 C C . VAL A 1 79 ? 5.180 7.667 13.258 1.00 81.06 79 VAL A C 1
ATOM 622 O O . VAL A 1 79 ? 4.944 7.742 14.462 1.00 81.06 79 VAL A O 1
ATOM 625 N N . PHE A 1 80 ? 5.268 8.750 12.479 1.00 80.56 80 PHE A N 1
ATOM 626 C CA . PHE A 1 80 ? 5.031 10.109 12.977 1.00 80.56 80 PHE A CA 1
ATOM 627 C C . PHE A 1 80 ? 3.616 10.283 13.539 1.00 80.56 80 PHE A C 1
ATOM 629 O O . PHE A 1 80 ? 3.459 10.829 14.626 1.00 80.56 80 PHE A O 1
ATOM 636 N N . LEU A 1 81 ? 2.594 9.806 12.823 1.00 78.25 81 LEU A N 1
ATOM 637 C CA . LEU A 1 81 ? 1.195 9.904 13.249 1.00 78.25 81 LEU A CA 1
ATOM 638 C C . LEU A 1 81 ? 0.875 9.037 14.471 1.00 78.25 81 LEU A C 1
ATOM 640 O O . LEU A 1 81 ? -0.029 9.377 15.220 1.00 78.25 81 LEU A O 1
ATOM 644 N N . LEU A 1 82 ? 1.606 7.942 14.684 1.00 76.00 82 LEU A N 1
ATOM 645 C CA . LEU A 1 82 ? 1.447 7.083 15.860 1.00 76.00 82 LEU A CA 1
ATOM 646 C C . LEU A 1 82 ? 2.039 7.712 17.134 1.00 76.00 82 LEU A C 1
ATOM 648 O O . LEU A 1 82 ? 1.659 7.339 18.241 1.00 76.00 82 LEU A O 1
ATOM 652 N N . GLY A 1 83 ? 2.993 8.635 16.976 1.00 70.56 83 GLY A N 1
ATOM 653 C CA . GLY A 1 83 ? 3.627 9.371 18.073 1.00 70.56 83 GLY A CA 1
ATOM 654 C C . GLY A 1 83 ? 3.026 10.752 18.368 1.00 70.56 83 GLY A C 1
ATOM 655 O O . GLY A 1 83 ? 3.490 11.392 19.312 1.00 70.56 83 GLY A O 1
ATOM 656 N N . ALA A 1 84 ? 2.058 11.218 17.571 1.00 65.50 84 ALA A N 1
ATOM 657 C CA . ALA A 1 84 ? 1.384 12.516 17.701 1.00 65.50 84 ALA A CA 1
ATOM 658 C C . ALA A 1 84 ? 0.055 12.394 18.461 1.00 65.50 84 ALA A C 1
ATOM 660 O O . ALA A 1 84 ? -0.247 13.321 19.247 1.00 65.50 84 ALA A O 1
#

Secondary structure (DSSP, 8-state):
-HHHHHHHHHHHHHHHHTHHHHTS-THHHHHHHHHHHHHHHHHTTPPPEEEETTTTEEEE--HHHHHHHHHHHHHHHHHHHH--

Solvent-accessible surface area (backbone atoms only — not comparable to full-atom values): 4867 Å² total; per-residue (Å²): 113,65,69,57,51,53,50,50,50,54,52,26,53,48,51,35,75,36,20,84,82,70,75,46,65,45,64,55,38,50,53,50,38,52,52,52,50,50,51,50,40,59,76,66,66,56,90,48,65,43,76,40,83,87,80,73,43,78,42,86,48,61,62,72,61,52,46,54,51,54,54,47,54,51,50,51,53,47,55,52,62,74,74,107

Sequence (84 aa):
METIIIIVFLAGYLAITLEHNLKIDKLIPALAMMAILWAMIALTHMPVFEVNTELKELEPSHIDEMLLHHLGKTAEILVFLLGA

Radius of gyration: 14.87 Å; Cα contacts (8 Å, |Δi|>4): 61; chains: 1; bounding box: 30×29×39 Å

pLDDT: mean 83.45, std 7.19, range [65.44, 96.0]

Foldseek 3Di:
DVVVLVVLLVVLVVCLVCCVVVVDHSLVSVLVSLLVSLVVCVVVVPFDWDQDPVVRDTHTDDSVVVSCVVSVVSVVVSVVVVVD

Mean predict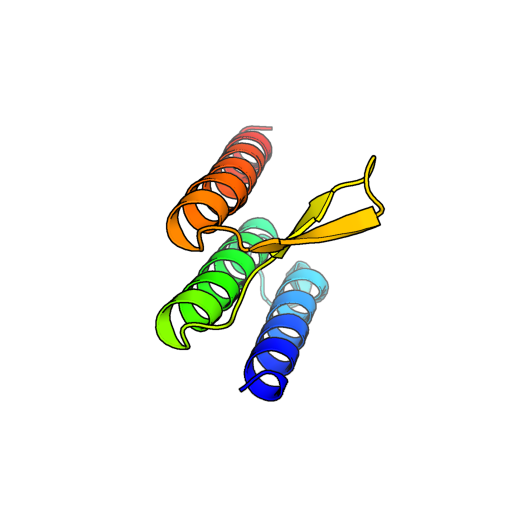ed aligned error: 6.5 Å

Nearest PDB structures (foldseek):
  3fm5-assembly3_C  TM=4.243E-01  e=6.081E+00  Rhodococcus jostii RHA1
  2lrk-assembly1_A  TM=2.934E-01  e=4.685E+00  Escherichia coli K-12